Protein AF-A0AAD8ECU3-F1 (afdb_monomer_lite)

Secondary structure (DSSP, 8-state):
-HHHHHHHHHHHHHHHHHHHHHHHHHHHHHTTSSSS------------------------------------SSHHHHHHHHHHHHHHHHHHHHHHHTT-HHHHHHHHHHHHHHHHS--SPPPTT---GGGGT-TT-PPPBTB--HHHHHHHHHHGGGG--

pLDDT: mean 70.62, std 21.16, range [28.38, 96.19]

Structure (mmCIF, N/CA/C/O backbone):
data_AF-A0AAD8ECU3-F1
#
_entry.id   AF-A0AAD8ECU3-F1
#
loop_
_atom_site.group_PDB
_atom_site.id
_atom_site.type_symbol
_atom_site.label_atom_id
_atom_site.label_alt_id
_atom_site.label_comp_id
_atom_site.label_asym_id
_atom_site.label_entity_id
_atom_site.label_seq_id
_atom_site.pdbx_PDB_ins_code
_atom_site.Cartn_x
_atom_site.Cartn_y
_atom_site.Cartn_z
_atom_site.occupancy
_atom_site.B_iso_or_equiv
_atom_site.auth_seq_id
_atom_site.auth_comp_id
_atom_site.auth_asym_id
_atom_site.auth_atom_id
_atom_site.pdbx_PDB_model_num
ATOM 1 N N . MET A 1 1 ? 22.517 -14.449 43.027 1.00 66.31 1 MET A N 1
ATOM 2 C CA . MET A 1 1 ? 23.263 -13.773 41.939 1.00 66.31 1 MET A CA 1
ATOM 3 C C . MET A 1 1 ? 22.596 -14.030 40.587 1.00 66.31 1 MET A C 1
ATOM 5 O O . MET A 1 1 ? 22.495 -13.115 39.781 1.00 66.31 1 MET A O 1
ATOM 9 N N . ASP A 1 2 ? 22.028 -15.218 40.392 1.00 76.56 2 ASP A N 1
ATOM 10 C CA . ASP A 1 2 ? 21.463 -15.700 39.121 1.00 76.56 2 ASP A CA 1
ATOM 11 C C . ASP A 1 2 ? 20.203 -14.970 38.645 1.00 76.56 2 ASP A C 1
ATOM 13 O O . ASP A 1 2 ? 20.020 -14.779 37.446 1.00 76.56 2 ASP A O 1
ATOM 17 N N . VAL A 1 3 ? 19.374 -14.471 39.568 1.00 83.12 3 VAL A N 1
ATOM 18 C CA . VAL A 1 3 ? 18.157 -13.705 39.233 1.00 83.12 3 VAL A CA 1
ATOM 19 C C . VAL A 1 3 ? 18.498 -12.423 38.462 1.00 83.12 3 VAL A C 1
ATOM 21 O O . VAL A 1 3 ? 17.878 -12.127 37.444 1.00 83.12 3 VAL A O 1
ATOM 24 N N . LYS A 1 4 ? 19.561 -11.709 38.865 1.00 82.19 4 LYS A N 1
ATOM 25 C CA . LYS A 1 4 ? 20.026 -10.500 38.161 1.00 82.19 4 LYS A CA 1
ATOM 26 C C . LYS A 1 4 ? 20.593 -10.819 36.773 1.00 82.19 4 LYS A C 1
ATOM 28 O O . LYS A 1 4 ? 20.401 -10.037 35.846 1.00 82.19 4 LYS A O 1
ATOM 33 N N . LEU A 1 5 ? 21.253 -11.970 36.604 1.00 84.06 5 LEU A N 1
ATOM 34 C CA . LEU A 1 5 ? 21.735 -12.415 35.291 1.00 84.06 5 LEU A CA 1
ATOM 35 C C . LEU A 1 5 ? 20.582 -12.828 34.367 1.00 84.06 5 LEU A C 1
ATOM 37 O O . LEU A 1 5 ? 20.625 -12.533 33.172 1.00 84.06 5 LEU A O 1
ATOM 41 N N . ALA A 1 6 ? 19.553 -13.488 34.900 1.00 88.44 6 ALA A N 1
ATOM 42 C CA . ALA A 1 6 ? 18.370 -13.875 34.136 1.00 88.44 6 ALA A CA 1
ATOM 43 C C . ALA A 1 6 ? 17.594 -12.645 33.642 1.00 88.44 6 ALA A C 1
ATOM 45 O O . ALA A 1 6 ? 17.253 -12.565 32.459 1.00 88.44 6 ALA A O 1
ATOM 46 N N . GLU A 1 7 ? 17.396 -11.649 34.508 1.00 86.81 7 GLU A N 1
ATOM 47 C CA . GLU A 1 7 ? 16.785 -10.372 34.129 1.00 86.81 7 GLU A CA 1
ATOM 48 C C . GLU A 1 7 ? 17.620 -9.615 33.093 1.00 86.81 7 GLU A C 1
ATOM 50 O O . GLU A 1 7 ? 17.070 -9.104 32.116 1.00 86.81 7 GLU A O 1
ATOM 55 N N . TYR A 1 8 ? 18.945 -9.585 33.254 1.00 89.56 8 TYR A N 1
ATOM 56 C CA . TYR A 1 8 ? 19.841 -8.947 32.291 1.00 89.56 8 TYR A CA 1
ATOM 57 C C . TYR A 1 8 ? 19.765 -9.611 30.906 1.00 89.56 8 TYR A C 1
ATOM 59 O O . TYR A 1 8 ? 19.596 -8.924 29.900 1.00 89.56 8 TYR A O 1
ATOM 67 N N . ARG A 1 9 ? 19.781 -10.951 30.837 1.00 91.25 9 ARG A N 1
ATOM 68 C CA . ARG A 1 9 ? 19.601 -11.700 29.577 1.00 91.25 9 ARG A CA 1
ATOM 69 C C . ARG A 1 9 ? 18.223 -11.464 28.957 1.00 91.25 9 ARG A C 1
ATOM 71 O O . ARG A 1 9 ? 18.101 -11.378 27.737 1.00 91.25 9 ARG A O 1
ATOM 78 N N . ALA A 1 10 ? 17.176 -11.353 29.776 1.00 89.50 10 ALA A N 1
ATOM 79 C CA . ALA A 1 10 ? 15.831 -11.050 29.296 1.00 89.50 10 ALA A CA 1
ATOM 80 C C . ALA A 1 10 ? 15.732 -9.634 28.705 1.00 89.50 10 ALA A C 1
ATOM 82 O O . ALA A 1 10 ? 15.079 -9.458 27.678 1.00 89.50 10 ALA A O 1
ATOM 83 N N . ARG A 1 11 ? 16.397 -8.642 29.311 1.00 87.62 11 ARG A N 1
ATOM 84 C CA . ARG A 1 11 ? 16.463 -7.268 28.785 1.00 87.62 11 ARG A CA 1
ATOM 85 C C . ARG A 1 11 ? 17.274 -7.195 27.492 1.00 87.62 11 ARG A C 1
ATOM 87 O O . ARG A 1 11 ? 16.769 -6.666 26.508 1.00 87.62 11 ARG A O 1
ATOM 94 N N . LYS A 1 12 ? 18.442 -7.840 27.451 1.00 91.88 12 LYS A N 1
ATOM 95 C CA . LYS A 1 12 ? 19.309 -7.865 26.264 1.00 91.88 12 LYS A CA 1
ATOM 96 C C . LYS A 1 12 ? 18.606 -8.448 25.028 1.00 91.88 12 LYS A C 1
ATOM 98 O O . LYS A 1 12 ? 18.626 -7.835 23.969 1.00 91.88 12 LYS A O 1
ATOM 103 N N . ARG A 1 13 ? 17.863 -9.554 25.183 1.00 88.44 13 ARG A N 1
ATOM 104 C CA . ARG A 1 13 ? 17.061 -10.135 24.085 1.00 88.44 13 ARG A CA 1
ATOM 105 C C . ARG A 1 13 ? 15.974 -9.189 23.564 1.00 88.44 13 ARG A C 1
ATOM 107 O O . ARG A 1 13 ? 15.684 -9.182 22.371 1.00 88.44 13 ARG A O 1
ATOM 114 N N . LYS A 1 14 ? 15.354 -8.388 24.439 1.00 89.75 14 LYS A N 1
ATOM 115 C CA . LYS A 1 14 ? 14.339 -7.396 24.035 1.00 89.75 14 LYS A CA 1
ATOM 116 C C . LYS A 1 14 ? 14.952 -6.241 23.243 1.00 89.75 14 LYS A C 1
ATOM 118 O O . LYS A 1 14 ? 14.298 -5.697 22.363 1.00 89.75 14 LYS A O 1
ATOM 123 N N . GLU A 1 15 ? 16.181 -5.855 23.559 1.00 89.00 15 GLU A N 1
ATOM 124 C CA . GLU A 1 15 ? 16.900 -4.810 22.826 1.00 89.00 15 GLU A CA 1
ATOM 125 C C . GLU A 1 15 ? 17.359 -5.318 21.457 1.00 89.00 15 GLU A C 1
ATOM 127 O O . GLU A 1 15 ? 17.090 -4.668 20.453 1.00 89.00 15 GLU A O 1
ATOM 132 N N . GLU A 1 16 ? 17.937 -6.519 21.395 1.00 86.19 16 GLU A N 1
ATOM 133 C CA . GLU A 1 16 ? 18.350 -7.159 20.139 1.00 86.19 16 GLU A CA 1
ATOM 134 C C . GLU A 1 16 ? 17.162 -7.374 19.192 1.00 86.19 16 GLU A C 1
ATOM 136 O O . GLU A 1 16 ? 17.228 -7.006 18.025 1.00 86.19 16 GLU A O 1
ATOM 141 N N . THR A 1 17 ? 16.030 -7.882 19.691 1.00 87.06 17 THR A N 1
ATOM 142 C CA . THR A 1 17 ? 14.814 -8.053 18.871 1.00 87.06 17 THR A CA 1
ATOM 143 C C . THR A 1 17 ? 14.255 -6.728 18.355 1.00 87.06 17 THR A C 1
ATOM 145 O O . THR A 1 17 ? 13.858 -6.657 17.196 1.00 87.06 17 THR A O 1
ATOM 148 N N . LYS A 1 18 ? 14.268 -5.656 19.160 1.00 87.44 18 LYS A N 1
ATOM 149 C CA . LYS A 1 18 ? 13.871 -4.313 18.698 1.00 87.44 18 LYS A CA 1
ATOM 150 C C . LYS A 1 18 ? 14.797 -3.783 17.603 1.00 87.44 18 LYS A C 1
ATOM 152 O O . LYS A 1 18 ? 14.303 -3.238 16.622 1.00 87.44 18 LYS A O 1
ATOM 157 N N . GLN A 1 19 ? 16.109 -3.960 17.759 1.00 86.12 19 GLN A N 1
ATOM 158 C CA . GLN A 1 19 ? 17.106 -3.534 16.771 1.00 86.12 19 GLN A CA 1
ATOM 159 C C . GLN A 1 19 ? 16.978 -4.323 15.461 1.00 86.12 19 GLN A C 1
ATOM 161 O O . GLN A 1 19 ? 17.011 -3.740 14.382 1.00 86.12 19 GLN A O 1
ATOM 166 N N . LEU A 1 20 ? 16.750 -5.637 15.542 1.00 86.44 20 LEU A N 1
ATOM 167 C CA . LEU A 1 20 ? 16.514 -6.482 14.369 1.00 86.44 20 LEU A CA 1
ATOM 168 C C . LEU A 1 20 ? 15.244 -6.072 13.616 1.00 86.44 20 LEU A C 1
ATOM 170 O O . LEU A 1 20 ? 15.279 -5.948 12.396 1.00 86.44 20 LEU A O 1
ATOM 174 N N . ILE A 1 21 ? 14.146 -5.811 14.332 1.00 87.25 21 ILE A N 1
ATOM 175 C CA . ILE A 1 21 ? 12.892 -5.342 13.724 1.00 87.25 21 ILE A CA 1
ATOM 176 C C . ILE A 1 21 ? 13.090 -3.969 13.066 1.00 87.25 21 ILE A C 1
ATOM 178 O O . ILE A 1 21 ? 12.633 -3.763 11.945 1.00 87.25 21 ILE A O 1
ATOM 182 N N . TYR A 1 22 ? 13.803 -3.047 13.720 1.00 83.25 22 TYR A N 1
ATOM 183 C CA . TYR A 1 22 ? 14.106 -1.731 13.156 1.00 83.25 22 TYR A CA 1
ATOM 184 C C . TYR A 1 22 ? 14.917 -1.837 11.856 1.00 83.25 22 TYR A C 1
ATOM 186 O O . TYR A 1 22 ? 14.524 -1.259 10.843 1.00 83.25 22 TYR A O 1
ATOM 194 N N . ASN A 1 23 ? 15.991 -2.631 11.853 1.00 83.31 23 ASN A N 1
ATOM 195 C CA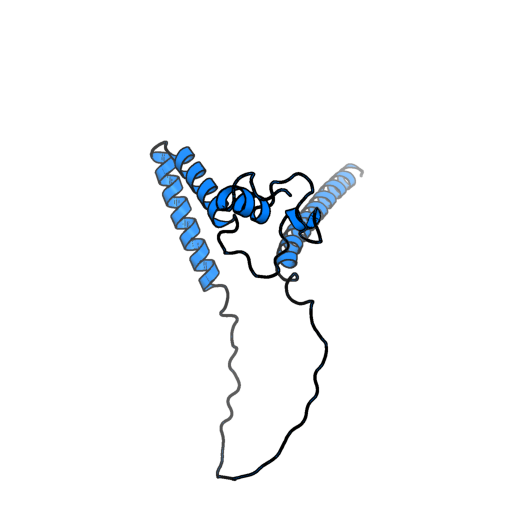 . ASN A 1 23 ? 16.827 -2.831 10.668 1.00 83.31 23 ASN A CA 1
ATOM 196 C C . ASN A 1 23 ? 16.075 -3.550 9.540 1.00 83.31 23 ASN A C 1
ATOM 198 O O . ASN A 1 23 ? 16.258 -3.207 8.378 1.00 83.31 23 ASN A O 1
ATOM 202 N N . MET A 1 24 ? 15.209 -4.513 9.862 1.00 80.62 24 MET A N 1
ATOM 203 C CA . MET A 1 24 ? 14.390 -5.214 8.869 1.00 80.62 24 MET A CA 1
ATOM 204 C C . MET A 1 24 ? 13.411 -4.261 8.173 1.00 80.62 24 MET A C 1
ATOM 206 O O . MET A 1 24 ? 13.324 -4.257 6.948 1.00 80.62 24 MET A O 1
ATOM 210 N N . ILE A 1 25 ? 12.728 -3.410 8.945 1.00 80.81 25 ILE A N 1
ATOM 211 C CA . ILE A 1 25 ? 11.796 -2.408 8.411 1.00 80.81 25 ILE A CA 1
ATOM 212 C C . ILE A 1 25 ? 12.550 -1.349 7.593 1.00 80.81 25 ILE A C 1
ATOM 214 O O . ILE A 1 25 ? 12.110 -0.984 6.505 1.00 80.81 25 ILE A O 1
ATOM 218 N N . PHE A 1 26 ? 13.701 -0.877 8.075 1.00 78.75 26 PHE A N 1
ATOM 219 C CA . PHE A 1 26 ? 14.498 0.136 7.381 1.00 78.75 26 PHE A CA 1
ATOM 220 C C . PHE A 1 26 ? 15.101 -0.384 6.066 1.00 78.75 26 PHE A C 1
ATOM 222 O O . PHE A 1 26 ? 14.971 0.276 5.037 1.00 78.75 26 PHE A O 1
ATOM 229 N N . ASN A 1 27 ? 15.673 -1.592 6.062 1.00 69.88 27 ASN A N 1
ATOM 230 C CA . ASN A 1 27 ? 16.253 -2.193 4.858 1.00 69.88 27 ASN A CA 1
ATOM 231 C C . ASN A 1 27 ? 15.185 -2.516 3.806 1.00 69.88 27 ASN A C 1
ATOM 233 O O . ASN A 1 27 ? 15.404 -2.249 2.630 1.00 69.88 27 ASN A O 1
ATOM 237 N N . SER A 1 28 ? 14.002 -2.980 4.227 1.00 62.47 28 SER A N 1
ATOM 238 C CA . SER A 1 28 ? 12.881 -3.214 3.303 1.00 62.47 28 SER A CA 1
ATOM 239 C C . SER A 1 28 ? 12.392 -1.943 2.596 1.00 62.47 28 SER A C 1
ATOM 241 O O . SER A 1 28 ? 11.813 -2.027 1.521 1.00 62.47 28 SER A O 1
ATOM 243 N N . ARG A 1 29 ? 12.647 -0.761 3.177 1.00 54.31 29 ARG A N 1
ATOM 244 C CA . ARG A 1 29 ? 12.324 0.539 2.576 1.00 54.31 29 ARG A CA 1
ATOM 245 C C . ARG A 1 29 ? 13.454 1.089 1.693 1.00 54.31 29 ARG A C 1
ATOM 247 O O . ARG A 1 29 ? 13.167 1.882 0.808 1.00 54.31 29 ARG A O 1
ATOM 254 N N . LEU A 1 30 ? 14.707 0.672 1.901 1.00 51.06 30 LEU A N 1
ATOM 255 C CA . LEU A 1 30 ? 15.842 1.056 1.045 1.00 51.06 30 LEU A CA 1
ATOM 256 C C . LEU A 1 30 ? 15.966 0.196 -0.225 1.00 51.06 30 LEU A C 1
ATOM 258 O O . LEU A 1 30 ? 16.458 0.687 -1.236 1.00 51.06 30 LEU A O 1
ATOM 262 N N . GLU A 1 31 ? 15.482 -1.049 -0.218 1.00 51.94 31 GLU A N 1
ATOM 263 C CA . GLU A 1 31 ? 15.420 -1.890 -1.432 1.00 51.94 31 GLU A CA 1
ATOM 264 C C . GLU A 1 31 ? 14.392 -1.405 -2.474 1.00 51.94 31 GLU A C 1
ATOM 266 O O . GLU A 1 31 ? 14.409 -1.867 -3.615 1.00 51.94 31 GLU A O 1
ATOM 271 N N . GLU A 1 32 ? 13.536 -0.436 -2.132 1.00 51.28 32 GLU A N 1
ATOM 272 C CA . GLU A 1 32 ? 12.653 0.233 -3.098 1.00 51.28 32 GLU A CA 1
ATOM 273 C C . GLU A 1 32 ? 13.389 1.292 -3.953 1.00 51.28 32 GLU A C 1
ATOM 275 O O . GLU A 1 32 ? 12.879 1.671 -5.007 1.00 51.28 32 GLU A O 1
ATOM 280 N N . GLU A 1 33 ? 14.598 1.738 -3.567 1.00 48.41 33 GLU A N 1
ATOM 281 C CA . GLU A 1 33 ? 15.341 2.809 -4.265 1.00 48.41 33 GLU A CA 1
ATOM 282 C C . GLU A 1 33 ? 16.466 2.337 -5.214 1.00 48.41 33 GLU A C 1
ATOM 284 O O . GLU A 1 33 ? 16.951 3.148 -6.002 1.00 48.41 33 GLU A O 1
ATOM 289 N N . THR A 1 34 ? 16.878 1.061 -5.228 1.00 38.88 34 THR A N 1
ATOM 290 C CA . THR A 1 34 ? 18.067 0.615 -6.003 1.00 38.88 34 THR A CA 1
ATOM 291 C C . THR A 1 34 ? 17.791 -0.245 -7.242 1.00 38.88 34 THR A C 1
ATOM 293 O O . THR A 1 34 ? 18.731 -0.616 -7.941 1.00 38.88 34 THR A O 1
ATOM 296 N N . ASN A 1 35 ? 16.530 -0.518 -7.595 1.00 39.69 35 ASN A N 1
ATOM 297 C CA . ASN A 1 35 ? 16.198 -1.293 -8.807 1.00 39.69 35 ASN A CA 1
ATOM 298 C C . ASN A 1 35 ? 16.084 -0.462 -10.099 1.00 39.69 35 ASN A C 1
ATOM 300 O O . ASN A 1 35 ? 15.675 -0.982 -11.133 1.00 39.69 35 ASN A O 1
ATOM 304 N N . ASN A 1 36 ? 16.491 0.808 -10.074 1.00 41.72 36 ASN A N 1
ATOM 305 C CA . ASN A 1 36 ? 16.702 1.612 -11.276 1.00 41.72 36 ASN A CA 1
ATOM 306 C C . ASN A 1 36 ? 18.166 2.061 -11.285 1.00 41.72 36 ASN A C 1
ATOM 308 O O . ASN A 1 36 ? 18.643 2.582 -10.288 1.00 41.72 36 ASN A O 1
ATOM 312 N N . VAL A 1 37 ? 18.847 1.927 -12.422 1.00 42.69 37 VAL A N 1
ATOM 313 C CA . VAL A 1 37 ? 20.281 2.208 -12.644 1.00 42.69 37 VAL A CA 1
ATOM 314 C C . VAL A 1 37 ? 21.202 1.007 -12.398 1.00 42.69 37 VAL A C 1
ATOM 316 O O . VAL A 1 37 ? 22.113 1.015 -11.580 1.00 42.69 37 VAL A O 1
ATOM 319 N N . SER A 1 38 ? 21.031 -0.013 -13.233 1.00 45.12 38 SER A N 1
ATOM 320 C CA . SER A 1 38 ? 22.188 -0.659 -13.849 1.00 45.12 38 SER A CA 1
ATOM 321 C C . SER A 1 38 ? 21.748 -1.261 -15.173 1.00 45.12 38 SER A C 1
ATOM 323 O O . SER A 1 38 ? 21.219 -2.360 -15.198 1.00 45.12 38 SER A O 1
ATOM 325 N N . HIS A 1 39 ? 21.884 -0.503 -16.260 1.00 34.53 39 HIS A N 1
ATOM 326 C CA . HIS A 1 39 ? 22.212 -1.029 -17.583 1.00 34.53 39 HIS A CA 1
ATOM 327 C C . HIS A 1 39 ? 22.562 0.143 -18.509 1.00 34.53 39 HIS A C 1
ATOM 329 O O . HIS A 1 39 ? 21.829 1.123 -18.596 1.00 34.53 39 HIS A O 1
ATOM 335 N N . HIS A 1 40 ? 23.665 -0.043 -19.233 1.00 30.11 40 HIS A N 1
ATOM 336 C CA . HIS A 1 40 ? 24.079 0.658 -20.449 1.00 30.11 40 HIS A CA 1
ATOM 337 C C . HIS A 1 40 ? 25.122 1.788 -20.342 1.00 30.11 40 HIS A C 1
ATOM 339 O O . HIS A 1 40 ? 24.849 2.963 -20.565 1.00 30.11 40 HIS A O 1
ATOM 345 N N . ALA A 1 41 ? 26.379 1.378 -20.145 1.00 33.44 41 ALA A N 1
ATOM 346 C CA . ALA A 1 41 ? 27.505 1.965 -20.867 1.00 33.44 41 ALA A CA 1
ATOM 347 C C . ALA A 1 41 ? 27.783 1.094 -22.108 1.00 33.44 41 ALA A C 1
ATOM 349 O O . ALA A 1 41 ? 27.839 -0.124 -21.955 1.00 33.44 41 ALA A O 1
ATOM 350 N N . ILE A 1 42 ? 27.908 1.714 -23.291 1.00 30.89 42 ILE A N 1
ATOM 351 C CA . ILE A 1 42 ? 28.837 1.408 -24.406 1.00 30.89 42 ILE A CA 1
ATOM 352 C C . ILE A 1 42 ? 28.541 2.378 -25.578 1.00 30.89 42 ILE A C 1
ATOM 354 O O . ILE A 1 42 ? 27.449 2.367 -26.136 1.00 30.89 42 ILE A O 1
ATOM 358 N N . ASN A 1 43 ? 29.562 3.196 -25.871 1.00 28.38 43 ASN A N 1
ATOM 359 C CA . ASN A 1 43 ? 30.079 3.771 -27.128 1.00 28.38 43 ASN A CA 1
ATOM 360 C C . ASN A 1 43 ? 29.152 4.352 -28.213 1.00 28.38 43 ASN A C 1
ATOM 362 O O . ASN A 1 43 ? 28.409 3.615 -28.849 1.00 28.38 43 ASN A O 1
ATOM 366 N N . GLN A 1 44 ? 29.423 5.613 -28.583 1.00 32.62 44 GLN A N 1
ATOM 367 C CA . GLN A 1 44 ? 29.833 5.977 -29.951 1.00 32.62 44 GLN A CA 1
ATOM 368 C C . GLN A 1 44 ? 30.514 7.361 -29.973 1.00 32.62 44 GLN A C 1
ATOM 370 O O . GLN A 1 44 ? 29.952 8.356 -29.521 1.00 32.62 44 GLN A O 1
ATOM 375 N N . GLU A 1 45 ? 31.762 7.364 -30.443 1.00 32.69 45 GLU A N 1
ATOM 376 C CA . GLU A 1 45 ? 32.485 8.511 -30.998 1.00 32.69 45 GLU A CA 1
ATOM 377 C C . GLU A 1 45 ? 31.830 8.892 -32.332 1.00 32.69 45 GLU A C 1
ATOM 379 O O . GLU A 1 45 ? 31.383 7.990 -33.031 1.00 32.69 45 GLU A O 1
ATOM 384 N N . ASP A 1 46 ? 31.773 10.183 -32.667 1.00 32.19 46 ASP A N 1
ATOM 385 C CA . ASP A 1 46 ? 32.038 10.687 -34.022 1.00 32.19 46 ASP A CA 1
ATOM 386 C C . ASP A 1 46 ? 32.114 12.226 -34.010 1.00 32.19 46 ASP A C 1
ATOM 388 O O . ASP A 1 46 ? 31.285 12.928 -33.424 1.00 32.19 46 ASP A O 1
ATOM 392 N N . GLU A 1 47 ? 33.184 12.724 -34.626 1.00 33.44 47 GLU A N 1
ATOM 393 C CA . GLU A 1 47 ? 33.484 14.127 -34.900 1.00 33.44 47 GLU A CA 1
ATOM 394 C C . GLU A 1 47 ? 32.450 14.762 -35.845 1.00 33.44 47 GLU A C 1
ATOM 396 O O . GLU A 1 47 ? 31.992 14.106 -36.774 1.00 33.44 47 GLU A O 1
ATOM 401 N N . ASP A 1 48 ? 32.160 16.064 -35.685 1.00 30.28 48 ASP A N 1
ATOM 402 C CA . ASP A 1 48 ? 32.398 17.030 -36.772 1.00 30.28 48 ASP A CA 1
ATOM 403 C C . ASP A 1 48 ? 32.091 18.504 -36.401 1.00 30.28 48 ASP A C 1
ATOM 405 O O . ASP A 1 48 ? 30.973 18.891 -36.067 1.00 30.28 48 ASP A O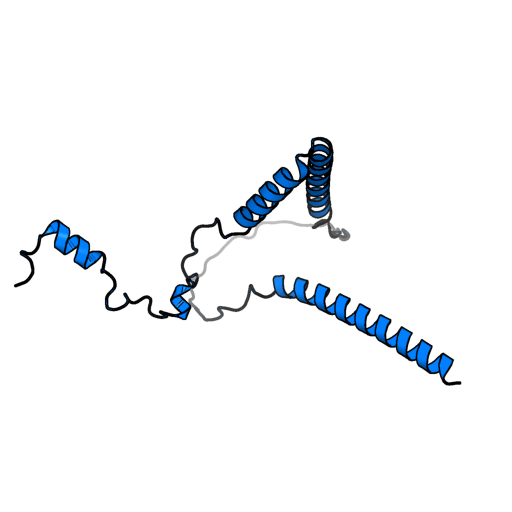 1
ATOM 409 N N . LYS A 1 49 ? 33.120 19.342 -36.607 1.00 32.75 49 LYS A N 1
ATOM 410 C CA . LYS A 1 49 ? 33.084 20.620 -37.355 1.00 32.75 49 LYS A CA 1
ATOM 411 C C . LYS A 1 49 ? 32.492 21.918 -36.744 1.00 32.75 49 LYS A C 1
ATOM 413 O O . LYS A 1 49 ? 31.343 22.284 -36.949 1.00 32.75 49 LYS A O 1
ATOM 418 N N . LEU A 1 50 ? 33.399 22.703 -36.142 1.00 33.66 50 LEU A N 1
ATOM 419 C CA . LEU A 1 50 ? 33.823 24.080 -36.513 1.00 33.66 50 LEU A CA 1
ATOM 420 C C . LEU A 1 50 ? 32.801 25.056 -37.166 1.00 33.66 50 LEU A C 1
ATOM 422 O O . LEU A 1 50 ? 32.422 24.854 -38.317 1.00 33.66 50 LEU A O 1
ATOM 426 N N . ILE A 1 51 ? 32.540 26.210 -36.513 1.00 30.19 51 ILE A N 1
ATOM 427 C CA . ILE A 1 51 ? 32.889 27.598 -36.948 1.00 30.19 51 ILE A CA 1
ATOM 428 C C . ILE A 1 51 ? 32.252 28.670 -36.019 1.00 30.19 51 ILE A C 1
ATOM 430 O O . ILE A 1 51 ? 31.058 28.621 -35.764 1.00 30.19 51 ILE A O 1
ATOM 434 N N . SER A 1 52 ? 33.108 29.607 -35.553 1.00 29.34 52 SER A N 1
ATOM 435 C CA . SER A 1 52 ? 32.990 31.088 -35.379 1.00 29.34 52 SER A CA 1
ATOM 436 C C . SER A 1 52 ? 31.591 31.725 -35.218 1.00 29.34 52 SER A C 1
ATOM 438 O O . SER A 1 52 ? 30.667 31.360 -35.924 1.00 29.34 52 SER A O 1
ATOM 440 N N . SER A 1 53 ? 31.324 32.755 -34.411 1.00 30.91 53 SER A N 1
ATOM 441 C CA . SER A 1 53 ? 32.084 33.968 -34.059 1.00 30.91 53 SER A CA 1
ATOM 442 C C . SER A 1 53 ? 31.247 34.816 -33.081 1.00 30.91 53 SER A C 1
ATOM 444 O O . SER A 1 53 ? 30.029 34.651 -33.055 1.00 30.91 53 SER A O 1
ATOM 446 N N . ALA A 1 54 ? 31.896 35.822 -32.483 1.00 32.88 54 ALA A N 1
ATOM 447 C CA . ALA A 1 54 ? 31.362 37.092 -31.965 1.00 32.88 54 ALA A CA 1
ATOM 448 C C . ALA A 1 54 ? 31.382 37.244 -30.437 1.00 32.88 54 ALA A C 1
ATOM 450 O O . ALA A 1 54 ? 30.497 36.789 -29.716 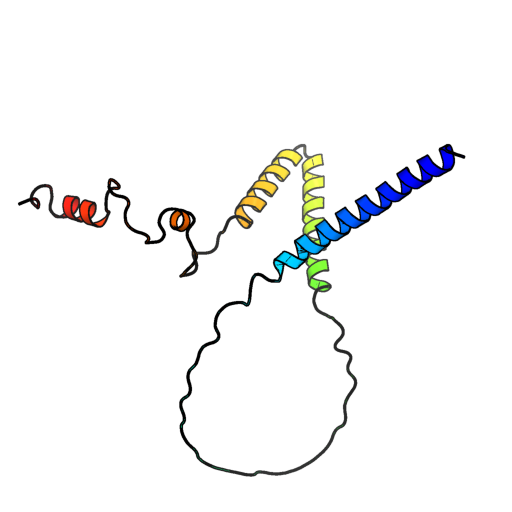1.00 32.88 54 ALA A O 1
ATOM 451 N N . ASP A 1 55 ? 32.431 37.942 -30.003 1.00 35.41 55 ASP A N 1
ATOM 452 C CA . ASP A 1 55 ? 32.490 38.745 -28.789 1.00 35.41 55 ASP A CA 1
ATOM 453 C C . ASP A 1 55 ? 31.349 39.779 -28.770 1.00 35.41 55 ASP A C 1
ATOM 455 O O . ASP A 1 55 ? 31.120 40.440 -29.785 1.00 35.41 55 ASP A O 1
ATOM 459 N N . ASP A 1 56 ? 30.691 39.962 -27.621 1.00 32.69 56 ASP A N 1
ATOM 460 C CA . ASP A 1 56 ? 30.096 41.253 -27.255 1.00 32.69 56 ASP A CA 1
ATOM 461 C C . ASP A 1 56 ? 29.982 41.406 -25.721 1.00 32.69 56 ASP A C 1
ATOM 463 O O . ASP A 1 56 ? 29.245 40.691 -25.043 1.00 32.69 56 ASP A O 1
ATOM 467 N N . ASP A 1 57 ? 30.818 42.313 -25.218 1.00 32.53 57 ASP A N 1
ATOM 468 C CA . ASP A 1 57 ? 30.634 43.305 -24.154 1.00 32.53 57 ASP A CA 1
ATOM 469 C C . ASP A 1 57 ? 30.111 42.992 -22.724 1.00 32.53 57 ASP A C 1
ATOM 471 O O . ASP A 1 57 ? 28.962 42.654 -22.464 1.00 32.53 57 ASP A O 1
ATOM 475 N N . SER A 1 58 ? 30.974 43.405 -21.775 1.00 34.56 58 SER A N 1
ATOM 476 C CA . SER A 1 58 ? 30.681 44.299 -20.630 1.00 34.56 58 SER A CA 1
ATOM 477 C C . SER 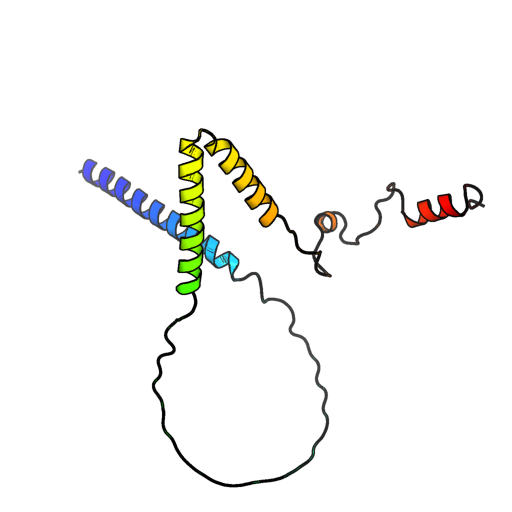A 1 58 ? 30.025 43.765 -19.331 1.00 34.56 58 SER A C 1
ATOM 479 O O . SER A 1 58 ? 28.813 43.721 -19.208 1.00 34.56 58 SER A O 1
ATOM 481 N N . ALA A 1 59 ? 30.892 43.481 -18.333 1.00 40.91 59 ALA A N 1
ATOM 482 C CA . ALA A 1 59 ? 30.928 43.860 -16.886 1.00 40.91 59 ALA A CA 1
ATOM 483 C C . ALA A 1 59 ? 29.630 44.088 -16.035 1.00 40.91 59 ALA A C 1
ATOM 485 O O . ALA A 1 59 ? 28.579 44.414 -16.562 1.00 40.91 59 ALA A O 1
ATOM 486 N N . PRO A 1 60 ? 29.719 44.266 -14.690 1.00 48.59 60 PRO A N 1
ATOM 487 C CA . PRO A 1 60 ? 30.298 43.448 -13.610 1.00 48.59 60 PRO A CA 1
ATOM 488 C C . PRO A 1 60 ? 29.310 43.232 -12.418 1.00 48.59 60 PRO A C 1
ATOM 490 O O . PRO A 1 60 ? 28.281 43.892 -12.321 1.00 48.59 60 PRO A O 1
ATOM 493 N N . SER A 1 61 ? 29.725 42.431 -11.416 1.00 43.03 61 SER A N 1
ATOM 494 C CA . SER A 1 61 ? 29.137 42.280 -10.053 1.00 43.03 61 SER A CA 1
ATOM 495 C C . SER A 1 61 ? 27.717 41.677 -10.009 1.00 43.03 61 SER A C 1
ATOM 497 O O . SER A 1 61 ? 26.912 41.904 -10.891 1.00 43.03 61 SER A O 1
ATOM 499 N N . TYR A 1 62 ? 27.357 40.774 -9.096 1.00 37.53 62 TYR A N 1
ATOM 500 C CA . TYR A 1 62 ? 27.259 40.963 -7.650 1.00 37.53 62 TYR A CA 1
ATOM 501 C C . TYR A 1 62 ? 27.477 39.639 -6.901 1.00 37.53 62 TYR A C 1
ATOM 503 O O . TYR A 1 62 ? 27.034 38.577 -7.331 1.00 37.53 62 TYR A O 1
ATOM 511 N N . ILE A 1 63 ? 28.135 39.737 -5.746 1.00 57.19 63 ILE A N 1
ATOM 512 C CA . ILE A 1 63 ? 28.177 38.697 -4.714 1.00 57.19 63 ILE A CA 1
ATOM 513 C C . ILE A 1 63 ? 26.750 38.410 -4.252 1.00 57.19 63 ILE A C 1
ATOM 515 O O . ILE A 1 63 ? 26.078 39.352 -3.848 1.00 57.19 63 ILE A O 1
ATOM 519 N N . ASN A 1 64 ? 26.342 37.139 -4.246 1.00 42.31 64 ASN A N 1
ATOM 520 C CA . ASN A 1 64 ? 25.308 36.598 -3.361 1.00 42.31 64 ASN A CA 1
ATOM 521 C C . ASN A 1 64 ? 25.524 35.082 -3.196 1.00 42.31 64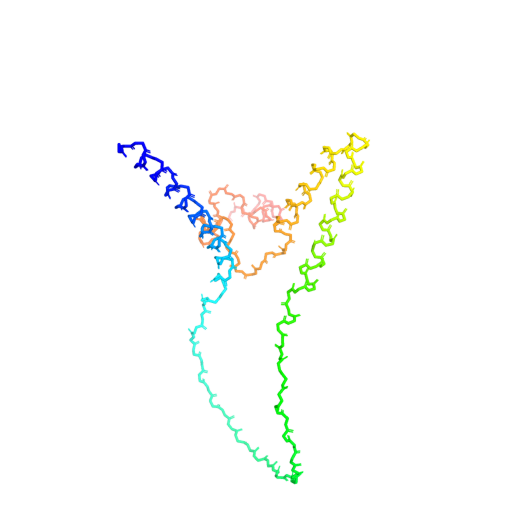 ASN A C 1
ATOM 523 O O . ASN A 1 64 ? 24.961 34.289 -3.939 1.00 42.31 64 ASN A O 1
ATOM 527 N N . ASP A 1 65 ? 26.313 34.688 -2.202 1.00 53.97 65 ASP A N 1
ATOM 528 C CA . ASP A 1 65 ? 25.929 33.564 -1.340 1.00 53.97 65 ASP A CA 1
ATOM 529 C C . ASP A 1 65 ? 25.493 34.231 -0.032 1.00 53.97 65 ASP A C 1
ATOM 531 O O . ASP A 1 65 ? 26.234 35.095 0.454 1.00 53.97 65 ASP A O 1
ATOM 535 N N . PRO A 1 66 ? 24.310 33.926 0.537 1.00 57.91 66 PRO A N 1
ATOM 536 C CA . PRO A 1 66 ? 24.066 32.585 1.067 1.00 57.91 66 PRO A CA 1
ATOM 537 C C . PRO A 1 66 ? 22.569 32.208 1.103 1.00 57.91 66 PRO A C 1
ATOM 539 O O . PRO A 1 66 ? 21.826 32.730 1.934 1.00 57.91 66 PRO A O 1
ATOM 542 N N . GLU A 1 67 ? 22.095 31.251 0.305 1.00 45.22 67 GLU A N 1
ATOM 543 C CA . GLU A 1 67 ? 20.740 30.730 0.538 1.00 45.22 67 GLU A CA 1
ATOM 544 C C . GLU A 1 67 ? 20.697 29.208 0.580 1.00 45.22 67 GLU A C 1
ATOM 546 O O . GLU A 1 67 ? 20.601 28.496 -0.415 1.00 45.22 67 GLU A O 1
ATOM 551 N N . LEU A 1 68 ? 20.779 28.746 1.827 1.00 50.66 68 LEU A N 1
ATOM 552 C CA . LEU A 1 68 ? 20.171 27.553 2.388 1.00 50.66 68 LEU A CA 1
ATOM 553 C C . LEU A 1 68 ? 18.897 27.146 1.619 1.00 50.66 68 LEU A C 1
ATOM 555 O O . LEU A 1 68 ? 17.775 27.462 2.030 1.00 50.66 68 LEU A O 1
ATOM 559 N N . THR A 1 69 ? 19.053 26.384 0.536 1.00 47.47 69 THR A N 1
ATOM 560 C CA . THR A 1 69 ? 17.967 25.638 -0.110 1.00 47.47 69 THR A CA 1
ATOM 561 C C . THR A 1 69 ? 17.602 24.473 0.800 1.00 47.47 69 THR A C 1
ATOM 563 O O . THR A 1 69 ? 17.909 23.304 0.596 1.00 47.47 69 THR A O 1
ATOM 566 N N . THR A 1 70 ? 16.963 24.866 1.896 1.00 57.41 70 THR A N 1
ATOM 567 C CA . THR A 1 70 ? 16.291 24.029 2.871 1.00 57.41 70 THR A CA 1
ATOM 568 C C . THR A 1 70 ? 15.477 22.989 2.122 1.00 57.41 70 THR A C 1
ATOM 570 O O . THR A 1 70 ? 14.694 23.334 1.238 1.00 57.41 70 THR A O 1
ATOM 573 N N . THR A 1 71 ? 15.667 21.735 2.510 1.00 58.91 71 THR A N 1
ATOM 574 C CA . THR A 1 71 ? 14.927 20.518 2.175 1.00 58.91 71 THR A CA 1
ATOM 575 C C . THR A 1 71 ? 13.403 20.739 2.161 1.00 58.91 71 THR A C 1
ATOM 577 O O . THR A 1 71 ? 12.692 20.369 3.090 1.00 58.91 71 THR A O 1
ATOM 580 N N . LYS A 1 72 ? 12.871 21.391 1.122 1.00 60.56 72 LYS A N 1
ATOM 581 C CA . LYS A 1 72 ? 11.439 21.710 0.948 1.00 60.56 72 LYS A CA 1
ATOM 582 C C . LYS A 1 72 ? 10.691 20.660 0.126 1.00 60.56 72 LYS A C 1
ATOM 584 O O . LYS A 1 72 ? 9.576 20.905 -0.321 1.00 60.56 72 LYS A O 1
ATOM 589 N N . PHE A 1 73 ? 11.268 19.480 -0.051 1.00 63.44 73 PHE A N 1
ATOM 590 C CA . PHE A 1 73 ? 10.618 18.370 -0.729 1.00 63.44 73 PHE A CA 1
ATOM 591 C C . PHE A 1 73 ? 10.362 17.255 0.283 1.00 63.44 73 PHE A C 1
ATOM 593 O O . PHE A 1 73 ? 11.254 16.890 1.040 1.00 63.44 73 PHE A O 1
ATOM 600 N N . ASN A 1 74 ? 9.112 16.781 0.307 1.00 67.50 74 ASN A N 1
ATOM 601 C CA . ASN A 1 74 ? 8.520 15.701 1.117 1.00 67.50 74 ASN A CA 1
ATOM 602 C C . ASN A 1 74 ? 7.558 16.134 2.237 1.00 67.50 74 ASN A C 1
ATOM 604 O O . ASN A 1 74 ? 6.584 15.430 2.475 1.00 67.50 74 ASN A O 1
ATOM 608 N N . TRP A 1 75 ? 7.717 17.296 2.881 1.00 83.25 75 TRP A N 1
ATOM 609 C CA . TRP A 1 75 ? 6.803 17.665 3.983 1.00 83.25 75 TRP A CA 1
ATOM 610 C C . TRP A 1 75 ? 5.358 17.902 3.518 1.00 83.25 75 TRP A C 1
ATOM 612 O O . TRP A 1 75 ? 4.419 17.353 4.089 1.00 83.25 75 TRP A O 1
ATOM 622 N N . LEU A 1 76 ? 5.166 18.685 2.451 1.00 84.88 76 LEU A N 1
ATOM 623 C CA . LEU A 1 76 ? 3.829 18.986 1.925 1.00 84.88 76 LEU A CA 1
ATOM 624 C C . LEU A 1 76 ? 3.159 17.761 1.291 1.00 84.88 76 LEU A C 1
ATOM 626 O O . LEU A 1 76 ? 1.942 17.614 1.379 1.00 84.88 76 LEU A O 1
ATOM 630 N N . THR A 1 77 ? 3.925 16.865 0.667 1.00 86.75 77 THR A N 1
ATOM 631 C CA . THR A 1 77 ? 3.381 15.623 0.102 1.00 86.75 77 THR A CA 1
ATOM 632 C C . THR A 1 77 ? 2.966 14.665 1.213 1.00 86.75 77 THR A C 1
ATOM 634 O O . THR A 1 77 ? 1.846 14.164 1.180 1.00 86.75 77 THR A O 1
ATOM 637 N N . ILE A 1 78 ? 3.796 14.486 2.246 1.00 88.62 78 ILE A N 1
ATOM 638 C CA . ILE A 1 78 ? 3.450 13.700 3.441 1.00 88.62 78 ILE A CA 1
ATOM 639 C C . ILE A 1 78 ? 2.202 14.275 4.118 1.00 88.62 78 ILE A C 1
ATOM 641 O O . ILE A 1 78 ? 1.275 13.526 4.420 1.00 88.62 78 ILE A O 1
ATOM 645 N N . ALA A 1 79 ? 2.135 15.595 4.306 1.00 91.00 79 ALA A N 1
ATOM 646 C CA . ALA A 1 79 ? 0.970 16.251 4.894 1.00 91.00 79 ALA A CA 1
ATOM 647 C C . ALA A 1 79 ? -0.311 15.999 4.079 1.00 91.00 79 ALA A C 1
ATOM 649 O O . ALA A 1 79 ? -1.349 15.683 4.658 1.00 91.00 79 ALA A O 1
ATOM 650 N N . ASN A 1 80 ? -0.234 16.062 2.745 1.00 92.44 80 ASN A N 1
ATOM 651 C CA . ASN A 1 80 ? -1.362 15.729 1.871 1.00 92.44 80 ASN A CA 1
ATOM 652 C C . ASN A 1 80 ? -1.785 14.258 2.002 1.00 92.44 80 ASN A C 1
ATOM 654 O O . ASN A 1 80 ? -2.972 13.981 2.153 1.00 92.44 80 ASN A O 1
ATOM 658 N N . TYR A 1 81 ? -0.846 13.308 2.004 1.00 92.56 81 TYR A N 1
ATOM 659 C CA . TYR A 1 81 ? -1.174 11.890 2.201 1.00 92.56 81 TYR A CA 1
ATOM 660 C C . TYR A 1 81 ? -1.817 11.621 3.566 1.00 92.56 81 TYR A C 1
ATOM 662 O O . TYR A 1 81 ? -2.782 10.859 3.652 1.00 92.56 81 TYR A O 1
ATOM 670 N N . ILE A 1 82 ? -1.331 12.269 4.628 1.00 94.25 82 ILE A N 1
ATOM 671 C CA . ILE A 1 82 ? -1.931 12.176 5.965 1.00 94.25 82 ILE A CA 1
ATOM 672 C C . ILE A 1 82 ? -3.354 12.736 5.951 1.00 94.25 82 ILE A C 1
ATOM 674 O O . ILE A 1 82 ? -4.254 12.103 6.500 1.00 94.25 82 ILE A O 1
ATOM 678 N N . LEU A 1 83 ? -3.578 13.882 5.302 1.00 95.50 83 LEU A N 1
ATOM 679 C CA . LEU A 1 83 ? -4.907 14.478 5.177 1.00 95.50 83 LEU A CA 1
ATOM 680 C C . LEU A 1 83 ? -5.885 13.529 4.471 1.00 95.50 83 LEU A C 1
ATOM 682 O O . LEU A 1 83 ? -6.978 13.293 4.984 1.00 95.50 83 LEU A O 1
ATOM 686 N N . TYR A 1 84 ? -5.483 12.938 3.342 1.00 94.56 84 TYR A N 1
ATOM 687 C CA . TYR A 1 84 ? -6.303 11.949 2.634 1.00 94.56 84 TYR A CA 1
ATOM 688 C C . TYR A 1 84 ? -6.569 10.695 3.478 1.00 94.56 84 TYR A C 1
ATOM 690 O O . TYR A 1 84 ? -7.690 10.188 3.482 1.00 94.56 84 TYR A O 1
ATOM 698 N N . SER A 1 85 ? -5.575 10.220 4.233 1.00 94.00 85 SER A N 1
ATOM 699 C CA . SER A 1 85 ? -5.726 9.075 5.139 1.00 94.00 85 SER A CA 1
ATOM 700 C C . SER A 1 85 ? -6.704 9.366 6.284 1.00 94.00 85 SER A C 1
ATOM 702 O O . SER A 1 85 ? -7.587 8.556 6.569 1.00 94.00 85 SER A O 1
ATOM 704 N N . LEU A 1 86 ? -6.621 10.553 6.896 1.00 96.19 86 LEU A N 1
ATOM 705 C CA . LEU A 1 86 ? -7.569 10.999 7.923 1.00 96.19 86 LEU A CA 1
ATOM 706 C C . LEU A 1 86 ? -8.984 11.139 7.361 1.00 96.19 86 LEU A C 1
ATOM 708 O O . LEU A 1 86 ? -9.943 10.703 7.998 1.00 96.19 86 LEU A O 1
ATOM 712 N N . LEU A 1 87 ? -9.123 11.697 6.158 1.00 95.88 87 LEU A N 1
ATOM 713 C CA . LEU A 1 87 ? -10.410 11.778 5.478 1.00 95.88 87 LEU A CA 1
ATOM 714 C C . LEU A 1 87 ? -11.003 10.375 5.278 1.00 95.88 87 LEU A C 1
ATOM 716 O O . LEU A 1 87 ? -12.135 10.125 5.680 1.00 95.88 87 LEU A O 1
ATOM 720 N N . TRP A 1 88 ? -10.230 9.426 4.754 1.00 95.56 88 TRP A N 1
ATOM 721 C CA . TRP A 1 88 ? -10.685 8.042 4.606 1.00 95.56 88 TRP A CA 1
ATOM 722 C C . TRP A 1 88 ? -11.082 7.404 5.950 1.00 95.56 88 TRP A C 1
ATOM 724 O O . TRP A 1 88 ? -12.145 6.791 6.052 1.00 95.56 88 TRP A O 1
ATOM 734 N N . ALA A 1 89 ? -10.285 7.606 7.004 1.00 95.56 89 ALA A N 1
ATOM 735 C CA . ALA A 1 89 ? -10.563 7.073 8.337 1.00 95.56 89 ALA A CA 1
ATOM 736 C C . ALA A 1 89 ? -11.846 7.658 8.953 1.00 95.56 89 ALA A C 1
ATOM 738 O O . ALA A 1 89 ? -12.602 6.938 9.605 1.00 95.56 89 ALA A O 1
ATOM 739 N N . THR A 1 90 ? -12.126 8.946 8.728 1.00 96.00 90 THR A N 1
ATOM 740 C CA . THR A 1 90 ? -13.384 9.567 9.178 1.00 96.00 90 THR A CA 1
ATOM 741 C C . THR A 1 90 ? -14.597 9.011 8.435 1.00 96.00 90 THR A C 1
ATOM 743 O O . THR A 1 90 ? -15.587 8.672 9.084 1.00 96.00 90 THR A O 1
ATOM 746 N N . LEU A 1 91 ? -14.516 8.813 7.112 1.00 94.12 91 LEU A N 1
ATOM 747 C CA . LEU A 1 91 ? -15.565 8.123 6.348 1.00 94.12 91 LEU A CA 1
ATOM 748 C C . LEU A 1 91 ? -15.793 6.697 6.871 1.00 94.12 91 LEU A C 1
ATOM 750 O O . LEU A 1 91 ? -16.938 6.268 7.020 1.00 94.12 91 LEU A O 1
ATOM 754 N N . TYR A 1 92 ? -14.716 5.982 7.202 1.00 95.25 92 TYR A N 1
ATOM 755 C CA . TYR A 1 92 ? -14.810 4.645 7.778 1.00 95.25 92 TYR A CA 1
ATOM 756 C C . TYR A 1 92 ? -15.498 4.643 9.151 1.00 95.25 92 TYR A C 1
ATOM 758 O O . TYR A 1 92 ? -16.362 3.805 9.404 1.00 95.25 92 TYR A O 1
ATOM 766 N N . ALA A 1 93 ? -15.173 5.603 10.022 1.00 94.50 93 ALA A N 1
ATOM 767 C CA . ALA A 1 93 ? -15.818 5.741 11.328 1.00 94.50 93 ALA A CA 1
ATOM 768 C C . ALA A 1 93 ? -17.333 5.982 11.197 1.00 94.50 93 ALA A C 1
ATOM 770 O O . ALA A 1 93 ? -18.121 5.359 11.910 1.00 94.50 93 ALA A O 1
ATOM 771 N N . ILE A 1 94 ? -17.747 6.815 10.235 1.00 94.88 94 ILE A N 1
ATOM 772 C CA . ILE A 1 94 ? -19.165 7.030 9.911 1.00 94.88 94 ILE A CA 1
ATOM 773 C C . ILE A 1 94 ? -19.808 5.723 9.417 1.00 94.88 94 ILE A C 1
ATOM 775 O O . ILE A 1 94 ? -20.904 5.371 9.851 1.00 94.88 94 ILE A O 1
ATOM 779 N N . ALA A 1 95 ? -19.125 4.961 8.559 1.00 93.25 95 ALA A N 1
ATOM 780 C CA . ALA A 1 95 ? -19.632 3.685 8.054 1.00 93.25 95 ALA A CA 1
ATOM 781 C C . ALA A 1 95 ? -19.823 2.634 9.163 1.00 93.25 95 ALA A C 1
ATOM 783 O O . ALA A 1 95 ? -20.785 1.868 9.112 1.00 93.25 95 ALA A O 1
ATOM 784 N N . ILE A 1 96 ? -18.956 2.609 10.183 1.00 93.94 96 ILE A N 1
ATOM 785 C CA . ILE A 1 96 ? -19.136 1.753 11.369 1.00 93.94 96 ILE A CA 1
ATOM 786 C C . ILE A 1 96 ? -20.416 2.131 12.116 1.00 93.94 96 ILE A C 1
ATOM 788 O O . ILE A 1 96 ? -21.172 1.245 12.506 1.00 93.94 96 ILE A O 1
ATOM 792 N N . GLN A 1 97 ? -20.683 3.427 12.283 1.00 93.31 97 GLN A N 1
ATOM 793 C CA . GLN A 1 97 ? -21.887 3.895 12.971 1.00 93.31 97 GLN A CA 1
ATOM 794 C C . GLN A 1 97 ? -23.176 3.564 12.205 1.00 93.31 97 GLN A C 1
ATOM 796 O O . GLN A 1 97 ? -24.226 3.393 12.814 1.00 93.31 97 GLN A O 1
ATOM 801 N N . MET A 1 98 ? -23.077 3.41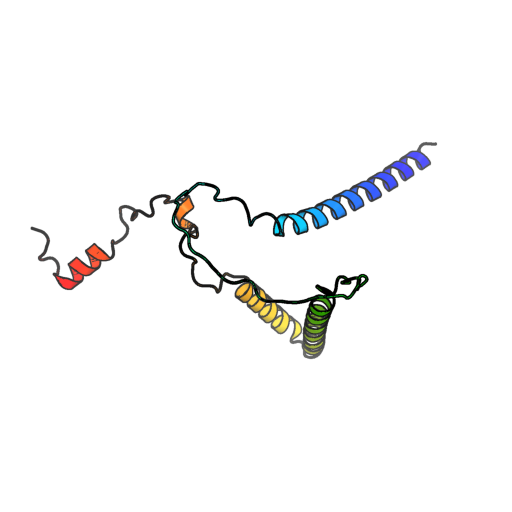7 10.884 1.00 92.62 98 MET A N 1
ATOM 802 C CA . MET A 1 98 ? -24.154 2.948 10.011 1.00 92.62 98 MET A CA 1
ATOM 803 C C . MET A 1 98 ? -24.263 1.410 9.948 1.00 92.62 98 MET A C 1
ATOM 805 O O . MET A 1 98 ? -25.031 0.908 9.139 1.00 92.62 98 MET A O 1
ATOM 809 N N . GLU A 1 99 ? -23.472 0.656 10.724 1.00 93.25 99 GLU A N 1
ATOM 810 C CA . GLU A 1 99 ? -23.337 -0.817 10.657 1.00 93.25 99 GLU A CA 1
ATOM 811 C C . GLU A 1 99 ? -22.844 -1.361 9.294 1.00 93.25 99 GLU A C 1
ATOM 813 O O . GLU A 1 99 ? -22.785 -2.569 9.066 1.00 93.25 99 GLU A O 1
ATOM 818 N N . PHE A 1 100 ? -22.381 -0.481 8.400 1.00 92.50 100 PHE A N 1
ATOM 819 C CA . PHE A 1 100 ? -21.868 -0.803 7.061 1.00 92.50 100 PHE A CA 1
ATOM 820 C C . PHE A 1 100 ? -20.331 -0.785 6.968 1.00 92.50 100 PHE A C 1
ATOM 822 O O . PHE A 1 100 ? -19.767 -0.850 5.873 1.00 92.50 100 PHE A O 1
ATOM 829 N N . GLY A 1 101 ? -19.625 -0.739 8.102 1.00 92.00 101 GLY A N 1
ATOM 830 C CA . GLY A 1 101 ? -18.159 -0.668 8.142 1.00 92.00 101 GLY A CA 1
ATOM 831 C C . GLY A 1 101 ? -17.475 -1.806 7.375 1.00 92.00 101 GLY A C 1
ATOM 832 O O . GLY A 1 101 ? -16.550 -1.564 6.602 1.00 92.00 101 GLY A O 1
ATOM 833 N N . ALA A 1 102 ? -17.978 -3.038 7.501 1.00 93.00 102 ALA A N 1
ATOM 834 C CA . ALA A 1 102 ? -17.422 -4.190 6.788 1.00 93.00 102 ALA A CA 1
ATOM 835 C C . ALA A 1 102 ? -17.486 -4.022 5.259 1.00 93.00 102 ALA A C 1
ATOM 837 O O . ALA A 1 102 ? -16.519 -4.326 4.564 1.00 93.00 102 ALA A O 1
ATOM 838 N N . VAL A 1 103 ? -18.593 -3.487 4.735 1.00 94.56 103 VAL A N 1
ATOM 839 C CA . VAL A 1 103 ? -18.764 -3.254 3.293 1.00 94.56 103 VAL A CA 1
ATOM 840 C C . VAL A 1 103 ? -17.791 -2.183 2.806 1.00 94.56 103 VAL A C 1
ATOM 842 O O . VAL A 1 103 ? -17.108 -2.389 1.804 1.00 94.56 103 VAL A O 1
ATOM 845 N N . PHE A 1 104 ? -17.661 -1.076 3.543 1.00 94.81 104 PHE A N 1
ATOM 846 C CA . PHE A 1 104 ? -16.694 -0.023 3.224 1.00 94.81 104 PHE A CA 1
ATOM 847 C C . PHE A 1 104 ? -15.254 -0.554 3.197 1.00 94.81 104 PHE A C 1
ATOM 849 O O . PHE A 1 104 ? -14.477 -0.208 2.304 1.00 94.81 104 PHE A O 1
ATOM 856 N N . LEU A 1 105 ? -14.902 -1.422 4.149 1.00 94.00 105 LEU A N 1
ATOM 857 C CA . LEU A 1 105 ? -13.584 -2.046 4.226 1.00 94.00 105 LEU A CA 1
ATOM 858 C C . LEU A 1 105 ? -13.341 -2.958 3.017 1.00 94.00 105 LEU A C 1
ATOM 860 O O . LEU A 1 105 ? -12.315 -2.815 2.355 1.00 94.00 105 LEU A O 1
ATOM 864 N N . ILE A 1 106 ? -14.288 -3.841 2.683 1.00 96.00 106 ILE A N 1
ATOM 865 C CA . ILE A 1 106 ? -14.176 -4.736 1.519 1.00 96.00 106 ILE A CA 1
ATOM 866 C C . ILE A 1 106 ? -13.985 -3.924 0.235 1.00 96.00 106 ILE A C 1
ATOM 868 O O . ILE A 1 106 ? -13.058 -4.197 -0.523 1.00 96.00 106 ILE A O 1
ATOM 872 N N . VAL A 1 107 ? -14.807 -2.894 0.008 1.00 94.88 107 VAL A N 1
ATOM 873 C CA . VAL A 1 107 ? -14.678 -2.017 -1.167 1.00 94.88 107 VAL A CA 1
ATOM 874 C C . VAL A 1 107 ? -13.326 -1.301 -1.176 1.00 94.88 107 VAL A C 1
ATOM 876 O O . VAL A 1 107 ? -12.683 -1.237 -2.220 1.00 94.88 107 VAL A O 1
ATOM 879 N N . SER A 1 108 ? -12.852 -0.822 -0.022 1.00 93.06 108 SER A N 1
ATOM 880 C CA . SER A 1 108 ? -11.537 -0.177 0.096 1.00 93.06 108 SER A CA 1
ATOM 881 C C . SER A 1 108 ? -10.389 -1.137 -0.229 1.00 93.06 108 SER A C 1
ATOM 883 O O . SER A 1 108 ? -9.456 -0.753 -0.930 1.00 93.06 108 SER A O 1
ATOM 885 N N . ILE A 1 109 ? -10.458 -2.393 0.226 1.00 93.56 109 ILE A N 1
ATOM 886 C CA . ILE A 1 109 ? -9.467 -3.424 -0.113 1.00 93.56 109 ILE A CA 1
ATOM 887 C C . ILE A 1 109 ? -9.512 -3.738 -1.603 1.00 93.56 109 ILE A C 1
ATOM 889 O O . ILE A 1 109 ? -8.463 -3.785 -2.237 1.00 93.56 109 ILE A O 1
ATOM 893 N N . LEU A 1 110 ? -10.702 -3.931 -2.175 1.00 94.06 110 LEU A N 1
ATOM 894 C CA . LEU A 1 110 ? -10.850 -4.188 -3.607 1.00 94.06 110 LEU A CA 1
ATOM 895 C C . LEU A 1 110 ? -10.290 -3.034 -4.437 1.00 94.06 110 LEU A C 1
ATOM 897 O O . LEU A 1 110 ? -9.579 -3.278 -5.407 1.00 94.06 110 LEU A O 1
ATOM 901 N N . TYR A 1 111 ? -10.547 -1.791 -4.027 1.00 91.62 111 TYR A N 1
ATOM 902 C CA . TYR A 1 111 ? -9.962 -0.610 -4.650 1.00 91.62 111 TYR A CA 1
ATOM 903 C C . TYR A 1 111 ? -8.435 -0.587 -4.509 1.00 91.62 111 TYR A C 1
ATOM 905 O O . TYR A 1 111 ? -7.736 -0.303 -5.478 1.00 91.62 111 TYR A O 1
ATOM 913 N N . GLY A 1 112 ? -7.908 -0.935 -3.333 1.00 90.44 112 GLY A N 1
ATOM 914 C CA . GLY A 1 112 ? -6.470 -1.042 -3.092 1.00 90.44 112 GLY A CA 1
ATOM 915 C C . GLY A 1 112 ? -5.809 -2.093 -3.982 1.00 90.44 112 GLY A C 1
ATOM 916 O O . GLY A 1 112 ? -4.799 -1.802 -4.617 1.00 90.44 112 GLY A O 1
ATOM 917 N N . ILE A 1 113 ? -6.408 -3.280 -4.092 1.00 90.31 113 ILE A N 1
ATOM 918 C CA . ILE A 1 113 ? -5.950 -4.334 -5.001 1.00 90.31 113 ILE A CA 1
ATOM 919 C C . ILE A 1 113 ? -6.024 -3.831 -6.435 1.00 90.31 113 ILE A C 1
ATOM 921 O O . ILE A 1 113 ? -5.019 -3.897 -7.120 1.00 90.31 113 ILE A O 1
ATOM 925 N N . TRP A 1 114 ? -7.154 -3.276 -6.876 1.00 89.88 114 TRP A N 1
ATOM 926 C CA . TRP A 1 114 ? -7.324 -2.780 -8.243 1.00 89.88 114 TRP A CA 1
ATOM 927 C C . TRP A 1 114 ? -6.300 -1.700 -8.612 1.00 89.88 114 TRP A C 1
ATOM 929 O O . TRP A 1 114 ? -5.692 -1.761 -9.679 1.00 89.88 114 TRP A O 1
ATOM 939 N N . SER A 1 115 ? -6.066 -0.746 -7.711 1.00 86.44 115 SER A N 1
ATOM 940 C CA . SER A 1 115 ? -5.096 0.329 -7.909 1.00 86.44 115 SER A CA 1
ATOM 941 C C . SER A 1 115 ? -3.644 -0.155 -7.839 1.00 86.44 115 SER A C 1
ATOM 943 O O . SER A 1 115 ? -2.770 0.496 -8.410 1.00 86.44 115 SER A O 1
ATOM 945 N N . ASN A 1 116 ? -3.363 -1.242 -7.113 1.00 85.69 116 ASN A N 1
ATOM 946 C CA . ASN A 1 116 ? -2.024 -1.822 -7.000 1.00 85.69 116 ASN A CA 1
ATOM 947 C C . ASN A 1 116 ? -1.734 -2.818 -8.134 1.00 85.69 116 ASN A C 1
ATOM 949 O O . ASN A 1 116 ? -0.616 -2.885 -8.641 1.00 85.69 116 ASN A O 1
ATOM 953 N N . THR A 1 117 ? -2.750 -3.556 -8.583 1.00 82.56 117 THR A N 1
ATOM 954 C CA . THR A 1 117 ? -2.659 -4.406 -9.763 1.00 82.56 117 THR A CA 1
ATOM 955 C C . THR A 1 117 ? -2.421 -3.529 -10.976 1.00 82.56 117 THR A C 1
ATOM 957 O O . THR A 1 117 ? -3.175 -2.600 -11.254 1.00 82.56 117 THR A O 1
ATOM 960 N N . ARG A 1 118 ? -1.339 -3.836 -11.689 1.00 66.12 118 ARG A N 1
ATOM 961 C CA . ARG A 1 118 ? -0.856 -3.137 -12.877 1.00 66.12 118 ARG A CA 1
ATOM 962 C C . ARG A 1 118 ? -2.000 -2.706 -13.809 1.00 66.12 118 ARG A C 1
ATOM 964 O O . ARG A 1 118 ? -2.483 -3.491 -14.615 1.00 66.12 118 ARG A O 1
ATOM 971 N N . THR A 1 119 ? -2.380 -1.432 -13.739 1.00 65.56 119 THR A N 1
ATOM 972 C CA . THR A 1 119 ? -3.371 -0.813 -14.641 1.00 65.56 119 THR A CA 1
ATOM 973 C C . THR A 1 119 ? -2.715 -0.164 -15.864 1.00 65.56 119 THR A C 1
ATOM 975 O O . THR A 1 119 ? -3.396 0.316 -16.765 1.00 65.56 119 THR A O 1
ATOM 978 N N . ARG A 1 120 ? -1.376 -0.105 -15.895 1.00 72.88 120 ARG A N 1
ATOM 979 C CA . ARG A 1 120 ? -0.620 0.513 -16.989 1.00 72.88 120 ARG A CA 1
ATOM 980 C C . ARG A 1 120 ? -0.439 -0.465 -18.153 1.00 72.88 120 ARG A C 1
ATOM 982 O O . ARG A 1 120 ? -0.186 -1.650 -17.896 1.00 72.88 120 ARG A O 1
ATOM 989 N N . PRO A 1 121 ? -0.506 0.021 -19.408 1.00 73.00 121 PRO A N 1
ATOM 990 C CA . PRO A 1 121 ? -0.184 -0.791 -20.573 1.00 73.00 121 PRO A CA 1
ATOM 991 C C . PRO A 1 121 ? 1.217 -1.394 -20.433 1.00 73.00 121 PRO A C 1
ATOM 993 O O . PRO A 1 121 ? 2.092 -0.851 -19.750 1.00 73.00 121 PRO A O 1
ATOM 996 N N . LYS A 1 122 ? 1.404 -2.570 -21.033 1.00 68.81 122 LYS A N 1
ATOM 997 C CA . LYS A 1 122 ? 2.685 -3.272 -21.016 1.00 68.81 122 LYS A CA 1
ATOM 998 C C . LYS A 1 122 ? 3.755 -2.376 -21.649 1.00 68.81 122 LYS A C 1
ATOM 1000 O O . LYS A 1 122 ? 3.572 -1.978 -22.793 1.00 68.81 122 LYS A O 1
ATOM 1005 N N . GLN A 1 123 ? 4.837 -2.059 -20.932 1.00 72.81 123 GLN A N 1
ATOM 1006 C CA . GLN A 1 123 ? 5.966 -1.368 -21.559 1.00 72.81 123 GLN A CA 1
ATOM 1007 C C . GLN A 1 123 ? 6.675 -2.346 -22.501 1.00 72.81 123 GLN A C 1
ATOM 1009 O O . GLN A 1 123 ? 6.790 -3.542 -22.204 1.00 72.81 123 GLN A O 1
ATOM 1014 N N . GLU A 1 124 ? 7.106 -1.850 -23.657 1.00 64.56 124 GLU A N 1
ATOM 1015 C CA . GLU A 1 124 ? 7.856 -2.643 -24.628 1.00 64.56 124 GLU A CA 1
ATOM 1016 C C . GLU A 1 124 ? 9.140 -3.162 -23.965 1.00 64.56 124 GLU A C 1
ATOM 1018 O O . GLU A 1 124 ? 9.938 -2.391 -23.443 1.00 64.56 124 GLU A O 1
ATOM 1023 N N . GLY A 1 125 ? 9.297 -4.489 -23.910 1.00 69.56 125 GLY A N 1
ATOM 1024 C CA . GLY A 1 125 ? 10.431 -5.149 -23.251 1.00 69.56 125 GLY A CA 1
ATOM 1025 C C . GLY A 1 125 ? 10.161 -5.695 -21.846 1.00 69.56 125 GLY A C 1
ATOM 1026 O O . GLY A 1 125 ? 11.000 -6.416 -21.312 1.00 69.56 125 GLY A O 1
ATOM 1027 N N . GLU A 1 126 ? 8.991 -5.450 -21.246 1.00 73.69 126 GLU A N 1
ATOM 1028 C CA . GLU A 1 126 ? 8.682 -6.078 -19.960 1.00 73.69 126 GLU A CA 1
ATOM 1029 C C . GLU A 1 126 ? 8.432 -7.586 -20.106 1.00 73.69 126 GLU A C 1
ATOM 1031 O O . GLU A 1 126 ? 7.542 -8.044 -20.839 1.00 73.69 126 GLU A O 1
ATOM 1036 N N . VAL A 1 127 ? 9.239 -8.355 -19.376 1.00 67.81 127 VAL A N 1
ATOM 1037 C CA . VAL A 1 127 ? 9.213 -9.815 -19.312 1.00 67.81 127 VAL A CA 1
ATOM 1038 C C . VAL A 1 127 ? 7.827 -10.254 -18.839 1.00 67.81 127 VAL A C 1
ATOM 1040 O O . VAL A 1 127 ? 7.408 -9.969 -17.718 1.00 67.81 127 VAL A O 1
ATOM 1043 N N . SER A 1 128 ? 7.067 -10.912 -19.717 1.00 74.50 128 SER A N 1
ATOM 1044 C CA . SER A 1 128 ? 5.776 -11.476 -19.315 1.00 74.50 128 SER A CA 1
ATOM 1045 C C . SER A 1 128 ? 6.003 -12.635 -18.344 1.00 74.50 128 SER A C 1
ATOM 1047 O O . SER A 1 128 ? 7.028 -13.308 -18.421 1.00 74.50 128 SER A O 1
ATOM 1049 N N . ALA A 1 129 ? 5.038 -12.936 -17.473 1.00 73.44 129 ALA A N 1
ATOM 1050 C CA . ALA A 1 129 ? 5.135 -14.094 -16.577 1.00 73.44 129 ALA A CA 1
ATOM 1051 C C . ALA A 1 129 ? 5.388 -15.418 -17.334 1.00 73.44 129 ALA A C 1
ATOM 1053 O O . ALA A 1 129 ? 6.026 -16.327 -16.813 1.00 73.44 129 ALA A O 1
ATOM 1054 N N . TYR A 1 130 ? 4.942 -15.500 -18.592 1.00 70.19 130 TYR A N 1
ATOM 1055 C CA . TYR A 1 130 ? 5.183 -16.641 -19.472 1.00 70.19 130 TYR A CA 1
ATOM 1056 C C . TYR A 1 130 ? 6.589 -16.683 -20.070 1.00 70.19 130 TYR A C 1
ATOM 1058 O O . TYR A 1 130 ? 7.008 -17.749 -20.496 1.00 70.19 130 TYR A O 1
ATOM 1066 N N . SER A 1 131 ? 7.352 -15.587 -20.058 1.00 69.56 131 SER A N 1
ATOM 1067 C CA . SER A 1 131 ? 8.746 -15.585 -20.521 1.00 69.56 131 SER A CA 1
ATOM 1068 C C . SER A 1 131 ? 9.661 -16.425 -19.623 1.00 69.56 131 SER A C 1
ATOM 1070 O O . SER A 1 131 ? 10.623 -16.998 -20.119 1.00 69.56 131 SER A O 1
ATOM 1072 N N . VAL A 1 132 ? 9.307 -16.611 -18.344 1.00 71.12 132 VAL A N 1
ATOM 1073 C CA . VAL A 1 132 ? 9.996 -17.563 -17.448 1.00 71.12 132 VAL A CA 1
ATOM 1074 C C . VAL A 1 132 ? 9.884 -19.006 -17.960 1.00 71.12 132 VAL A C 1
ATOM 1076 O O . VAL A 1 132 ? 10.785 -19.810 -17.745 1.00 71.12 132 VAL A O 1
ATOM 1079 N N . PHE A 1 133 ? 8.799 -19.330 -18.667 1.00 72.88 133 PHE A N 1
ATOM 1080 C CA . PHE A 1 133 ? 8.533 -20.671 -19.196 1.00 72.88 133 PHE A CA 1
ATOM 1081 C C . PHE A 1 133 ? 8.721 -20.781 -20.712 1.00 72.88 133 PHE A C 1
ATOM 1083 O O . PHE A 1 133 ? 8.793 -21.883 -21.245 1.00 72.88 133 PHE A O 1
ATOM 1090 N N . ASN A 1 134 ? 8.799 -19.649 -21.406 1.00 74.69 134 ASN A N 1
ATOM 1091 C CA . ASN A 1 134 ? 8.946 -19.550 -22.846 1.00 74.69 134 ASN A CA 1
ATOM 1092 C C . ASN A 1 134 ? 9.861 -18.361 -23.192 1.00 74.69 134 ASN A C 1
ATOM 1094 O O . ASN A 1 134 ? 9.378 -17.307 -23.622 1.00 74.69 134 ASN A O 1
ATOM 1098 N N . PRO A 1 135 ? 11.179 -18.501 -22.962 1.00 72.00 135 PRO A N 1
ATOM 1099 C CA . PRO A 1 135 ? 12.148 -17.424 -23.161 1.00 72.00 135 PRO A CA 1
ATOM 1100 C C . PRO A 1 135 ? 12.187 -16.914 -24.608 1.00 72.00 135 PRO A C 1
ATOM 1102 O O . PRO A 1 135 ? 12.460 -15.738 -24.824 1.00 72.00 135 PRO A O 1
ATOM 1105 N N . ASN A 1 136 ? 11.826 -17.755 -25.582 1.00 71.00 136 ASN A N 1
ATOM 1106 C CA . ASN A 1 136 ? 11.813 -17.401 -27.002 1.00 71.00 136 ASN A CA 1
ATOM 1107 C C . ASN A 1 136 ? 10.454 -16.866 -27.491 1.00 71.00 136 ASN A C 1
ATOM 1109 O O . ASN A 1 136 ? 10.323 -16.528 -28.664 1.00 71.00 136 ASN A O 1
ATOM 1113 N N . CYS A 1 137 ? 9.435 -16.792 -26.621 1.00 66.12 137 CYS A N 1
ATOM 1114 C CA . CYS A 1 137 ? 8.059 -16.442 -27.002 1.00 66.12 137 CYS A CA 1
ATOM 1115 C C . CYS A 1 137 ? 7.514 -17.282 -28.179 1.00 66.12 137 CYS A C 1
ATOM 1117 O O . CYS A 1 137 ? 6.712 -16.799 -28.976 1.00 66.12 137 CYS A O 1
ATOM 1119 N N . GLU A 1 138 ? 7.930 -18.544 -28.291 1.00 71.00 138 GLU A N 1
ATOM 1120 C CA . GLU A 1 138 ? 7.494 -19.448 -29.359 1.00 71.00 138 GLU A CA 1
ATOM 1121 C C . GLU A 1 138 ? 6.101 -20.019 -29.062 1.00 71.00 138 GLU A C 1
ATOM 1123 O O . GLU A 1 138 ? 5.753 -20.296 -27.912 1.00 71.00 138 GLU A O 1
ATOM 1128 N N . ALA A 1 139 ? 5.266 -20.209 -30.083 1.00 70.00 139 ALA A N 1
ATOM 1129 C CA . ALA A 1 139 ? 3.967 -20.845 -29.885 1.00 70.00 139 ALA A CA 1
ATOM 1130 C C . ALA A 1 139 ? 4.159 -22.286 -29.374 1.00 70.00 139 ALA A C 1
ATOM 1132 O O . ALA A 1 139 ? 4.868 -23.082 -29.986 1.00 70.00 139 ALA A O 1
ATOM 1133 N N . ILE A 1 140 ? 3.519 -22.632 -28.251 1.00 70.31 140 ILE A N 1
ATOM 1134 C CA . ILE A 1 140 ? 3.607 -23.987 -27.691 1.00 70.31 140 ILE A CA 1
ATOM 1135 C C . ILE A 1 140 ? 2.957 -24.965 -28.673 1.00 70.31 140 ILE A C 1
ATOM 1137 O O . ILE A 1 140 ? 1.808 -24.783 -29.081 1.00 70.31 140 ILE A O 1
ATOM 1141 N N . HIS A 1 141 ? 3.690 -26.017 -29.030 1.00 63.50 141 HIS A N 1
ATOM 1142 C CA . HIS A 1 141 ? 3.226 -27.053 -29.946 1.00 63.50 141 HIS A CA 1
ATOM 1143 C C . HIS A 1 141 ? 1.930 -27.694 -29.409 1.00 63.50 141 HIS A C 1
ATOM 1145 O O . HIS A 1 141 ? 1.931 -28.299 -28.338 1.00 63.50 141 HIS A O 1
ATOM 1151 N N . GLY A 1 142 ? 0.817 -27.533 -30.133 1.00 70.88 142 GLY A N 1
ATOM 1152 C CA . GLY A 1 142 ? -0.519 -27.996 -29.719 1.00 70.88 142 GLY A CA 1
ATOM 1153 C C . GLY A 1 142 ? -1.499 -26.897 -29.281 1.00 70.88 142 GLY A C 1
ATOM 1154 O O . GLY A 1 142 ? -2.687 -27.180 -29.144 1.00 70.88 142 GLY A O 1
ATOM 1155 N N . THR A 1 143 ? -1.050 -25.647 -29.120 1.00 71.12 143 THR A N 1
ATOM 1156 C CA . THR A 1 143 ? -1.942 -24.473 -29.068 1.00 71.12 143 THR A CA 1
ATOM 1157 C C . THR A 1 143 ? -2.381 -24.103 -30.485 1.00 71.12 143 THR A C 1
ATOM 1159 O O . THR A 1 143 ? -1.584 -24.163 -31.420 1.00 71.12 143 THR A O 1
ATOM 1162 N N . LEU A 1 144 ? -3.645 -23.701 -30.656 1.00 67.31 144 LEU A N 1
ATOM 1163 C CA . LEU A 1 144 ? -4.147 -23.199 -31.937 1.00 67.31 144 LEU A CA 1
ATOM 1164 C C . LEU A 1 144 ? -3.364 -21.939 -32.336 1.00 67.31 144 LEU A C 1
ATOM 1166 O O . LEU A 1 144 ? -3.496 -20.895 -31.697 1.00 67.31 144 LEU A O 1
ATOM 1170 N N . ASN A 1 145 ? -2.540 -22.034 -33.381 1.00 73.94 145 ASN A N 1
ATOM 1171 C CA . ASN A 1 145 ? -1.861 -20.871 -33.938 1.00 73.94 145 ASN A CA 1
ATOM 1172 C C . ASN A 1 145 ? -2.906 -19.977 -34.624 1.00 73.94 145 ASN A C 1
ATOM 1174 O O . ASN A 1 145 ? -3.624 -20.435 -35.514 1.00 73.94 145 ASN A O 1
ATOM 1178 N N . ALA A 1 146 ? -2.996 -18.711 -34.212 1.00 78.94 146 ALA A N 1
ATOM 1179 C CA . ALA A 1 146 ? -3.972 -17.765 -34.744 1.00 78.94 146 ALA A CA 1
ATOM 1180 C C . ALA A 1 146 ? -3.849 -17.600 -36.268 1.00 78.94 146 ALA A C 1
ATOM 1182 O O . ALA A 1 146 ? -4.865 -17.522 -36.950 1.00 78.94 146 ALA A O 1
ATOM 1183 N N . GLU A 1 147 ? -2.630 -17.648 -36.815 1.00 75.88 147 GLU A N 1
ATOM 1184 C CA . GLU A 1 147 ? -2.401 -17.565 -38.264 1.00 75.88 147 GLU A CA 1
ATOM 1185 C C . GLU A 1 147 ? -2.931 -18.793 -39.017 1.00 75.88 147 GLU A C 1
ATOM 1187 O O . GLU A 1 147 ? -3.432 -18.685 -40.139 1.00 75.88 147 GLU A O 1
ATOM 1192 N N . GLN A 1 148 ? -2.829 -19.975 -38.403 1.00 73.75 148 GLN A N 1
ATOM 1193 C CA . GLN A 1 148 ? -3.370 -21.210 -38.963 1.00 73.75 148 GLN A CA 1
ATOM 1194 C C . GLN A 1 148 ? -4.899 -21.209 -38.879 1.00 73.75 148 GLN A C 1
ATOM 1196 O O . GLN A 1 148 ? -5.560 -21.501 -39.871 1.00 73.75 148 GLN A O 1
ATOM 1201 N N . PHE A 1 149 ? -5.463 -20.805 -37.740 1.00 80.44 149 PHE A N 1
ATOM 1202 C CA . PHE A 1 149 ? -6.909 -20.677 -37.562 1.00 80.44 149 PHE A CA 1
ATOM 1203 C C . PHE A 1 149 ? -7.520 -19.651 -38.527 1.00 80.44 149 PHE A C 1
ATOM 1205 O O . PHE A 1 149 ? -8.549 -19.913 -39.145 1.00 80.44 149 PHE A O 1
ATOM 1212 N N . GLU A 1 150 ? -6.869 -18.502 -38.722 1.00 80.88 150 GLU A N 1
ATOM 1213 C CA . GLU A 1 150 ? -7.302 -17.491 -39.691 1.00 80.88 150 GLU A CA 1
ATOM 1214 C C . GLU A 1 150 ? -7.254 -18.034 -41.124 1.00 80.88 150 GLU A C 1
ATOM 1216 O O . GLU A 1 150 ? -8.174 -17.788 -41.907 1.00 80.88 150 GLU A O 1
ATOM 1221 N N . ARG A 1 151 ? -6.223 -18.815 -41.469 1.00 80.56 151 ARG A N 1
ATOM 1222 C CA . ARG A 1 151 ? -6.111 -19.482 -42.772 1.00 80.56 151 ARG A CA 1
ATOM 1223 C C . ARG A 1 151 ? -7.205 -20.529 -42.972 1.00 80.56 151 ARG A C 1
ATOM 1225 O O . ARG A 1 151 ? -7.800 -20.570 -44.044 1.00 80.56 151 ARG A O 1
ATOM 1232 N N . GLU A 1 152 ? -7.500 -21.327 -41.953 1.00 80.44 152 GLU A N 1
ATOM 1233 C CA . GLU A 1 152 ? -8.561 -22.339 -41.986 1.00 80.44 152 GLU A CA 1
ATOM 1234 C C . GLU A 1 152 ? -9.959 -21.708 -42.063 1.00 80.44 152 GLU A C 1
ATOM 1236 O O . GLU A 1 152 ? -10.807 -22.207 -42.799 1.00 80.44 152 GLU A O 1
ATOM 1241 N N . ILE A 1 153 ? -10.203 -20.574 -41.395 1.00 83.75 153 ILE A N 1
ATOM 1242 C CA . ILE A 1 153 ? -11.458 -19.816 -41.541 1.00 83.75 153 ILE A CA 1
ATOM 1243 C C . ILE A 1 153 ? -11.557 -19.153 -42.918 1.00 83.75 153 ILE A C 1
ATOM 1245 O O . ILE A 1 153 ? -12.620 -19.181 -43.537 1.00 83.75 153 ILE A O 1
ATOM 1249 N N . ARG A 1 154 ? -10.473 -18.535 -43.404 1.00 80.25 154 ARG A N 1
ATOM 1250 C CA . ARG A 1 154 ? -10.480 -17.766 -44.658 1.00 80.25 154 ARG A CA 1
ATOM 1251 C C . ARG A 1 154 ? -10.536 -18.656 -45.896 1.00 80.25 154 ARG A C 1
ATOM 1253 O O . ARG A 1 154 ? -11.182 -18.282 -46.870 1.00 80.25 154 ARG A O 1
ATOM 1260 N N . TYR A 1 155 ? -9.860 -19.799 -45.871 1.00 80.94 155 TYR A N 1
ATOM 1261 C CA . TYR A 1 155 ? -9.729 -20.683 -47.032 1.00 80.94 155 TYR A CA 1
ATOM 1262 C C . TYR A 1 155 ? -10.458 -22.024 -46.864 1.00 80.94 155 TYR A C 1
ATOM 1264 O O . TYR A 1 155 ? -10.515 -22.807 -47.812 1.00 80.94 155 TYR A O 1
ATOM 1272 N N . GLY A 1 156 ? -11.062 -22.285 -45.699 1.00 70.88 156 GLY A N 1
ATOM 1273 C CA . GLY A 1 156 ? -11.714 -23.558 -45.396 1.00 70.88 156 GLY A CA 1
ATOM 1274 C C . GLY A 1 156 ? -10.733 -24.736 -45.406 1.00 70.88 156 GLY A C 1
ATOM 1275 O O . GLY A 1 156 ? -9.550 -24.596 -45.716 1.00 70.88 156 GLY A O 1
ATOM 1276 N N . ALA A 1 157 ? -11.238 -25.946 -45.153 1.00 65.00 157 ALA A N 1
ATOM 1277 C CA . ALA A 1 157 ? -10.473 -27.202 -45.218 1.00 65.00 157 ALA A CA 1
ATOM 1278 C C . ALA A 1 157 ? -9.885 -27.539 -46.617 1.00 65.00 157 ALA A C 1
ATOM 1280 O O . ALA A 1 157 ? -9.393 -28.641 -46.836 1.00 65.00 157 ALA A O 1
ATOM 1281 N N . VAL A 1 158 ? -9.938 -26.606 -47.574 1.00 59.66 158 VAL A N 1
ATOM 1282 C CA . VAL A 1 158 ? -9.506 -26.756 -48.972 1.00 59.66 158 VAL A CA 1
ATOM 1283 C C . VAL A 1 158 ? -8.008 -26.438 -49.155 1.00 59.66 158 VAL A C 1
ATOM 1285 O O . VAL A 1 158 ? -7.448 -26.707 -50.210 1.00 59.66 158 VAL A O 1
ATOM 1288 N N . SER A 1 159 ? -7.324 -25.917 -48.130 1.00 57.06 159 SER A N 1
ATOM 1289 C CA . SER A 1 159 ? -5.912 -25.492 -48.204 1.00 57.06 159 SER A CA 1
ATOM 1290 C C . SER A 1 159 ? -4.871 -26.572 -47.836 1.00 57.06 159 SER A C 1
ATOM 1292 O O . SER A 1 159 ? -3.686 -26.250 -47.752 1.00 57.06 159 SER A O 1
ATOM 1294 N N . VAL A 1 160 ? -5.262 -27.827 -47.599 1.00 54.09 160 VAL A N 1
ATOM 1295 C CA . VAL A 1 160 ? -4.318 -28.927 -47.309 1.00 54.09 160 VAL A CA 1
ATOM 1296 C C . VAL A 1 160 ? -4.178 -29.868 -48.508 1.00 54.09 160 VAL A C 1
ATOM 1298 O O . VAL A 1 160 ? -4.676 -30.994 -48.511 1.00 54.09 160 VAL A O 1
ATOM 1301 N N . HIS A 1 161 ? -3.496 -29.385 -49.546 1.00 41.44 161 HIS A N 1
ATOM 1302 C CA . HIS A 1 161 ? -2.841 -30.226 -50.547 1.00 41.44 161 HIS A CA 1
ATOM 1303 C C . HIS A 1 161 ? -1.540 -29.575 -51.011 1.00 41.44 161 HIS A C 1
ATOM 1305 O O . HIS A 1 161 ? -1.553 -28.338 -51.202 1.00 41.44 161 HIS A O 1
#

Sequence (161 aa):
MDVKLAEYRARKRKEETKQLIYNMIFNSRLEEETNNVSHHAINQEDEDKLISSADDDSAPSYINDPELTTTKFNWLTIANYILYSLLWATLYAIAIQMEFGAVFLIVSILYGIWSNTRTRPKQEGEVSAYSVFNPNCEAIHGTLNAEQFEREIRYGAVSVH

Radius of gyration: 32.06 Å; chains: 1; bounding box: 58×74×92 Å

InterPro domains:
  IPR019387 SAYSvFN domain [PF10260] (85-153)
  IPR039159 SAYSvFN domain-containing protein 1 [PTHR13527] (69-158)

Organism: Diploptera punctata (NCBI:txid6984)

Foldseek 3Di:
DVVVVVVVVVVVVVVVVVVVVVVVVVVVVVVVPPPPDDDDDDDDDDDDDDDDDDDDDDDDDDDDDDDDPDPPPDPVVVVVVVVVVVVLVVVLVVCVVVVNNVVSVVVVVVVVCVVVPDPDPDDPPDQDPCCVVVVPPDDDPPPPDPVVVCCCVVVNPPPDD